Protein AF-A0A095YYV6-F1 (afdb_monomer_lite)

Structure (mmCIF, N/CA/C/O backbone):
data_AF-A0A095YYV6-F1
#
_entry.id   AF-A0A095YYV6-F1
#
loop_
_atom_site.group_PDB
_atom_site.id
_atom_site.type_symbol
_atom_site.label_atom_id
_atom_site.label_alt_id
_atom_site.label_comp_id
_atom_site.label_asym_id
_atom_site.label_entity_id
_atom_site.label_seq_id
_atom_site.pdbx_PDB_ins_code
_atom_site.Cartn_x
_atom_site.Cartn_y
_atom_site.Cartn_z
_atom_site.occupancy
_atom_site.B_iso_or_equiv
_atom_site.auth_seq_id
_atom_site.auth_comp_id
_atom_site.auth_asym_id
_atom_site.auth_atom_id
_atom_site.pdbx_PDB_model_num
ATOM 1 N N . MET A 1 1 ? -16.820 -9.556 40.857 1.00 61.75 1 MET A N 1
ATOM 2 C CA . MET A 1 1 ? -17.536 -8.265 40.896 1.00 61.75 1 MET A CA 1
ATOM 3 C C . MET A 1 1 ? -18.027 -7.978 39.494 1.00 61.75 1 MET A C 1
ATOM 5 O O . MET A 1 1 ? -17.240 -8.108 38.564 1.00 61.75 1 MET A O 1
ATOM 9 N N . THR A 1 2 ? -19.314 -7.696 39.336 1.00 85.06 2 THR A N 1
ATOM 10 C CA . THR A 1 2 ? -19.913 -7.336 38.045 1.00 85.06 2 THR A CA 1
ATOM 11 C C . THR A 1 2 ? -19.627 -5.860 37.792 1.00 85.06 2 THR A C 1
ATOM 13 O O . THR A 1 2 ? -19.809 -5.057 38.705 1.00 85.06 2 THR A O 1
ATOM 16 N N . LYS A 1 3 ? -19.142 -5.512 36.596 1.00 86.94 3 LYS A N 1
ATOM 17 C CA . LYS A 1 3 ? -18.905 -4.112 36.225 1.00 86.94 3 LYS A CA 1
ATOM 18 C C . LYS A 1 3 ? -20.219 -3.338 36.225 1.00 86.94 3 LYS A C 1
ATOM 20 O O . LYS A 1 3 ? -21.260 -3.881 35.851 1.00 86.94 3 LYS A O 1
ATOM 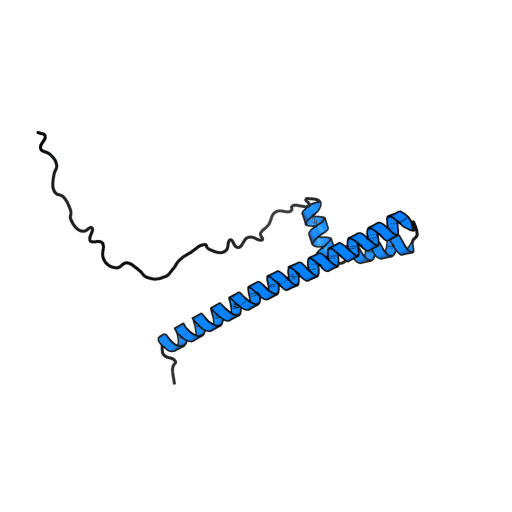25 N N . THR A 1 4 ? -20.156 -2.081 36.636 1.00 94.75 4 THR A N 1
ATOM 26 C CA . THR A 1 4 ? -21.295 -1.159 36.558 1.00 94.75 4 THR A CA 1
ATOM 27 C C . THR A 1 4 ? -21.491 -0.664 35.122 1.00 94.75 4 THR A C 1
ATOM 29 O O . THR A 1 4 ? -20.567 -0.719 34.309 1.00 94.75 4 THR A O 1
ATOM 32 N N . SER A 1 5 ? -22.683 -0.160 34.788 1.00 91.31 5 SER A N 1
ATOM 33 C CA . SER A 1 5 ? -22.958 0.406 33.457 1.00 91.31 5 SER A CA 1
ATOM 34 C C . SER A 1 5 ? -21.992 1.541 33.094 1.00 91.31 5 SER A C 1
ATOM 36 O O . SER A 1 5 ? -21.447 1.544 31.996 1.00 91.31 5 SER A O 1
ATOM 38 N N . ALA A 1 6 ? -21.687 2.432 34.042 1.00 93.56 6 ALA A N 1
ATOM 39 C CA . ALA A 1 6 ? -20.755 3.545 33.839 1.00 93.56 6 ALA A CA 1
ATOM 40 C C . ALA A 1 6 ? -19.315 3.083 33.536 1.00 93.56 6 ALA A C 1
ATOM 42 O O . ALA A 1 6 ? -18.602 3.698 32.742 1.00 93.56 6 ALA A O 1
ATOM 43 N N . GLU A 1 7 ? -18.866 1.985 34.151 1.00 93.69 7 GLU A N 1
ATOM 44 C CA . GLU A 1 7 ? -17.555 1.397 33.848 1.00 93.69 7 GLU A CA 1
ATOM 45 C C . GLU A 1 7 ? -17.519 0.804 32.434 1.00 93.69 7 GLU A C 1
ATOM 47 O O . GLU A 1 7 ? -16.516 0.950 31.736 1.00 93.69 7 GLU A O 1
ATOM 52 N N . ILE A 1 8 ? -18.619 0.187 31.989 1.00 94.69 8 ILE A N 1
ATOM 53 C CA . ILE A 1 8 ? -18.751 -0.364 30.634 1.00 94.69 8 ILE A CA 1
ATOM 54 C C . ILE A 1 8 ? -18.767 0.759 29.587 1.00 94.69 8 ILE A C 1
ATOM 56 O O . ILE A 1 8 ? -18.066 0.654 28.582 1.00 94.69 8 ILE A O 1
ATOM 60 N N . GLU A 1 9 ? -19.495 1.853 29.824 1.00 93.75 9 GLU A N 1
ATOM 61 C CA . GLU A 1 9 ? -19.515 3.023 28.930 1.00 93.75 9 GLU A CA 1
ATOM 62 C C . GLU A 1 9 ? -18.122 3.639 28.770 1.00 93.75 9 GLU A C 1
ATOM 64 O O . GLU A 1 9 ? -17.672 3.913 27.656 1.00 93.75 9 GLU A O 1
ATOM 69 N N . LYS A 1 10 ? -17.385 3.786 29.875 1.00 95.75 10 LYS A N 1
ATOM 70 C CA . LYS A 1 10 ? -16.012 4.297 29.845 1.00 95.75 10 LYS A CA 1
ATOM 71 C C . LYS A 1 10 ? -15.070 3.380 29.062 1.00 95.75 10 LYS A C 1
ATOM 73 O O . LYS A 1 10 ? -14.198 3.866 28.340 1.00 95.75 10 LYS A O 1
ATOM 78 N N . GLU A 1 11 ? -15.215 2.065 29.207 1.00 94.56 11 GLU A N 1
ATOM 79 C CA . GLU A 1 11 ? -14.439 1.097 28.426 1.00 94.56 11 GLU A CA 1
ATOM 80 C C . GLU A 1 11 ? -14.789 1.150 26.936 1.00 94.56 11 GLU A C 1
ATOM 82 O O . GLU A 1 11 ? -13.882 1.087 26.101 1.00 94.56 11 GLU A O 1
ATOM 87 N N . LEU A 1 12 ? -16.069 1.329 26.598 1.00 95.50 12 LEU A N 1
ATOM 88 C CA . LEU A 1 12 ? -16.528 1.477 25.220 1.00 95.50 12 LEU A CA 1
ATOM 89 C C . LEU A 1 12 ? -15.940 2.734 24.569 1.00 95.50 12 LEU A C 1
ATOM 91 O O . LEU A 1 12 ? -15.407 2.652 23.463 1.00 95.50 12 LEU A O 1
ATOM 95 N N . GLU A 1 13 ? -15.952 3.870 25.268 1.00 96.06 13 GLU A N 1
ATOM 96 C CA . GLU A 1 13 ? -15.395 5.133 24.770 1.00 96.06 13 GLU A CA 1
ATOM 97 C C . GLU A 1 13 ? -13.881 5.029 24.514 1.00 96.06 13 GLU A C 1
ATOM 99 O O . GLU A 1 13 ? -13.362 5.435 23.466 1.00 96.06 13 GLU A O 1
ATOM 104 N N . GLN A 1 14 ? -13.153 4.394 25.437 1.00 96.19 14 GLN A N 1
ATOM 105 C CA . GLN A 1 14 ? -11.725 4.124 25.259 1.00 96.19 14 GLN A CA 1
ATOM 106 C C . GLN A 1 14 ? -11.462 3.185 24.079 1.00 96.19 14 GLN A C 1
ATOM 108 O O . GLN A 1 14 ? -10.530 3.416 23.302 1.00 96.19 14 GLN A O 1
ATOM 113 N N . ALA A 1 15 ? -12.264 2.128 23.928 1.00 95.94 15 ALA A N 1
ATOM 114 C CA . ALA A 1 15 ? -12.154 1.202 22.809 1.00 95.94 15 ALA A CA 1
ATOM 115 C C . ALA A 1 15 ? -12.442 1.900 21.474 1.00 95.94 15 ALA A C 1
ATOM 117 O O . ALA A 1 15 ? -11.696 1.705 20.513 1.00 95.94 15 ALA A O 1
ATOM 118 N N . ASN A 1 16 ? -13.455 2.767 21.421 1.00 96.25 16 ASN A N 1
ATOM 119 C CA . ASN A 1 16 ? -13.815 3.512 20.221 1.00 96.25 16 ASN A CA 1
ATOM 120 C C . ASN A 1 16 ? -12.709 4.500 19.818 1.00 96.25 16 ASN A C 1
ATOM 122 O O . ASN A 1 16 ? -12.285 4.534 18.661 1.00 96.25 16 ASN A O 1
ATOM 126 N N . THR A 1 17 ? -12.140 5.217 20.790 1.00 95.44 17 THR A N 1
ATOM 127 C CA . THR A 1 17 ? -10.990 6.104 20.562 1.00 95.44 17 THR A CA 1
ATOM 128 C C . THR A 1 17 ? -9.785 5.334 20.012 1.00 95.44 17 THR A C 1
ATOM 130 O O . THR A 1 17 ? -9.178 5.744 19.020 1.00 95.44 17 THR A O 1
ATOM 133 N N . ARG A 1 18 ? -9.452 4.175 20.600 1.00 95.44 18 ARG A N 1
ATOM 134 C CA . ARG A 1 18 ? -8.370 3.305 20.099 1.00 95.44 18 ARG A CA 1
ATOM 135 C C . ARG A 1 18 ? -8.654 2.810 18.684 1.00 95.44 18 ARG A C 1
ATOM 137 O O . ARG A 1 18 ? -7.768 2.868 17.834 1.00 95.44 18 ARG A O 1
ATOM 144 N N . ALA A 1 19 ? -9.883 2.377 18.412 1.00 96.56 19 ALA A N 1
ATOM 145 C 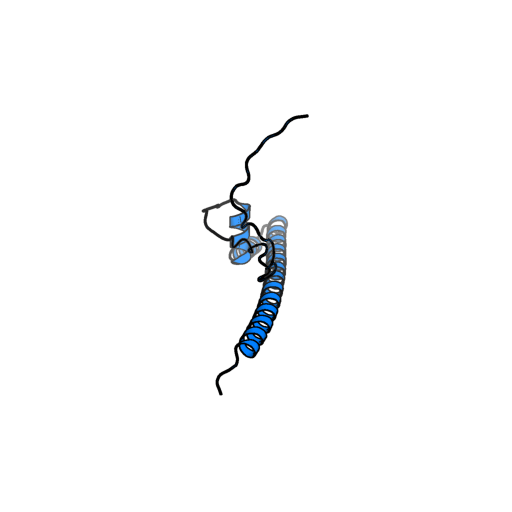CA . ALA A 1 19 ? -10.296 1.932 17.088 1.00 96.56 19 ALA A CA 1
ATOM 146 C C . ALA A 1 19 ? -10.167 3.058 16.052 1.00 96.56 19 ALA A C 1
ATOM 148 O O . ALA A 1 19 ? -9.648 2.828 14.962 1.00 96.56 19 ALA A O 1
ATOM 149 N N . ARG A 1 20 ? -10.566 4.292 16.388 1.00 95.56 20 ARG A N 1
ATOM 150 C CA . ARG A 1 20 ? -10.399 5.464 15.515 1.00 95.56 20 ARG A CA 1
ATOM 151 C C . ARG A 1 20 ? -8.928 5.742 15.206 1.00 95.56 20 ARG A C 1
ATOM 153 O O . ARG A 1 20 ? -8.581 5.953 14.046 1.00 95.56 20 ARG A O 1
ATOM 160 N N . THR A 1 21 ? -8.057 5.679 16.210 1.00 97.44 21 THR A N 1
ATOM 161 C CA . THR A 1 21 ? -6.608 5.834 16.016 1.00 97.44 21 THR A CA 1
ATOM 162 C C . THR A 1 21 ? -6.042 4.759 15.090 1.00 97.44 21 THR A C 1
ATOM 164 O O . THR A 1 21 ? -5.339 5.093 14.137 1.00 97.44 21 THR A O 1
ATOM 167 N N . LEU A 1 22 ? -6.398 3.488 15.303 1.00 97.06 22 LEU A N 1
ATOM 168 C CA . LEU A 1 22 ? -5.959 2.383 14.446 1.00 97.06 22 LEU A CA 1
ATOM 169 C C . LEU A 1 22 ? -6.473 2.526 13.009 1.00 97.06 22 LEU A C 1
ATOM 171 O O . LEU A 1 22 ? -5.713 2.309 12.071 1.00 97.06 22 LEU A O 1
ATOM 175 N N . ARG A 1 23 ? -7.726 2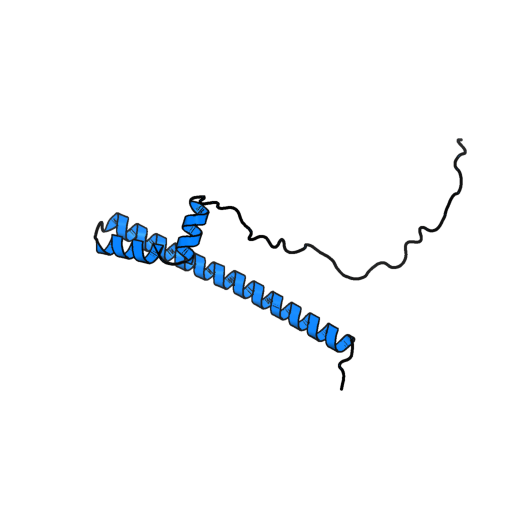.959 12.812 1.00 96.44 23 ARG A N 1
ATOM 176 C CA . ARG A 1 23 ? -8.265 3.255 11.472 1.00 96.44 23 ARG A CA 1
ATOM 177 C C . ARG A 1 23 ? -7.444 4.330 10.767 1.00 96.44 23 ARG A C 1
ATOM 179 O O . ARG A 1 23 ? -7.120 4.173 9.596 1.00 96.44 23 ARG A O 1
ATOM 186 N N . ASN A 1 24 ? -7.075 5.399 11.469 1.00 95.44 24 ASN A N 1
ATOM 187 C CA . ASN A 1 24 ? -6.260 6.469 10.894 1.00 95.44 24 ASN A CA 1
ATOM 188 C C . ASN A 1 24 ? -4.840 5.998 10.555 1.00 95.44 24 ASN A C 1
ATOM 190 O O . ASN A 1 24 ? -4.315 6.356 9.503 1.00 95.44 24 ASN A O 1
ATOM 194 N N . GLN A 1 25 ? -4.229 5.181 11.416 1.00 95.62 25 GLN A N 1
ATOM 195 C CA . GLN A 1 25 ? -2.923 4.577 11.145 1.00 95.62 25 GLN A CA 1
ATOM 196 C C . GLN A 1 25 ? -2.980 3.642 9.935 1.00 95.62 25 GLN A C 1
ATOM 198 O O . GLN A 1 25 ? -2.136 3.748 9.055 1.00 95.62 25 GLN A O 1
ATOM 203 N N . LEU A 1 26 ? -4.014 2.803 9.838 1.00 95.38 26 LEU A N 1
ATOM 204 C CA . LEU A 1 26 ? -4.234 1.923 8.693 1.00 95.38 26 LEU A CA 1
ATOM 205 C C . LEU A 1 26 ? -4.434 2.714 7.393 1.00 95.38 26 LEU A C 1
ATOM 207 O O . LEU A 1 26 ? -3.863 2.351 6.370 1.00 95.38 26 LEU A O 1
ATOM 211 N N . LYS A 1 27 ? -5.212 3.807 7.428 1.00 95.00 27 LYS A N 1
ATOM 212 C CA . LYS A 1 27 ? -5.393 4.704 6.273 1.00 95.00 27 LYS A CA 1
ATOM 213 C C . LYS A 1 27 ? -4.045 5.274 5.799 1.00 95.00 27 LYS A C 1
ATOM 215 O O . LYS A 1 27 ? -3.795 5.283 4.600 1.00 95.00 27 LYS A O 1
ATOM 220 N N . ARG A 1 28 ? -3.172 5.706 6.719 1.00 96.12 28 ARG A N 1
ATOM 221 C CA . ARG A 1 28 ? -1.830 6.224 6.382 1.00 96.12 28 ARG A CA 1
ATO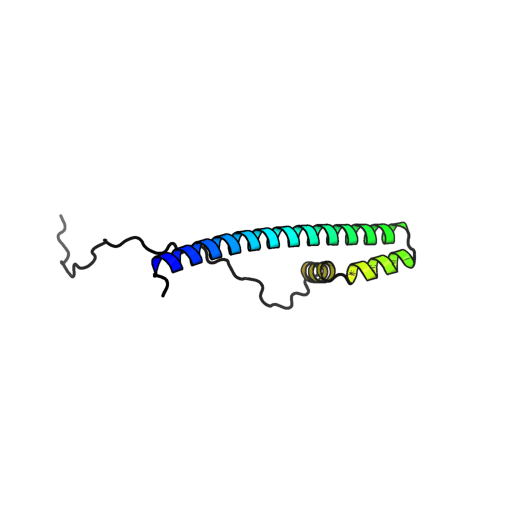M 222 C C . ARG A 1 28 ? -0.907 5.140 5.836 1.00 96.12 28 ARG A C 1
ATOM 224 O O . ARG A 1 28 ? -0.360 5.325 4.762 1.00 96.12 28 ARG A O 1
ATOM 231 N N . ALA A 1 29 ? -0.813 4.000 6.519 1.00 95.50 29 ALA A N 1
ATOM 232 C CA . ALA A 1 29 ? 0.031 2.888 6.087 1.00 95.50 29 ALA A CA 1
ATOM 233 C C . ALA A 1 29 ? -0.332 2.418 4.670 1.00 95.50 29 ALA A C 1
ATOM 235 O O . ALA A 1 29 ? 0.544 2.290 3.825 1.00 95.50 29 ALA A O 1
ATOM 236 N N . ARG A 1 30 ? -1.631 2.277 4.371 1.00 92.19 30 ARG A N 1
ATOM 237 C CA . ARG A 1 30 ? -2.101 1.937 3.019 1.00 92.19 30 ARG A CA 1
ATOM 238 C C . ARG A 1 30 ? -1.736 2.992 1.976 1.00 92.19 30 ARG A C 1
ATOM 240 O O . ARG A 1 30 ? -1.427 2.641 0.845 1.00 92.19 30 ARG A O 1
ATOM 247 N N . ALA A 1 31 ? -1.792 4.276 2.331 1.00 92.38 31 ALA A N 1
ATOM 248 C CA . ALA A 1 31 ? -1.396 5.350 1.423 1.00 92.38 31 ALA A CA 1
ATOM 249 C C . ALA A 1 31 ? 0.116 5.324 1.137 1.00 92.38 31 ALA A C 1
ATOM 251 O O . ALA A 1 31 ? 0.518 5.522 -0.009 1.00 92.38 31 ALA A O 1
ATOM 252 N N . ASP A 1 32 ? 0.932 5.036 2.151 1.00 94.44 32 ASP A N 1
ATOM 253 C CA . ASP A 1 32 ? 2.387 4.927 2.017 1.00 94.44 32 ASP A CA 1
ATOM 254 C C . ASP A 1 32 ? 2.784 3.694 1.185 1.00 94.44 32 ASP A C 1
ATOM 256 O O . ASP A 1 32 ? 3.600 3.803 0.268 1.00 94.44 32 ASP A O 1
ATOM 260 N N . GLU A 1 33 ? 2.155 2.540 1.438 1.00 92.31 33 GLU A N 1
ATOM 261 C CA . GLU A 1 33 ? 2.314 1.314 0.640 1.00 92.31 33 GLU A CA 1
ATOM 262 C C . GLU A 1 33 ? 1.959 1.564 -0.831 1.00 92.31 33 GLU A C 1
ATOM 264 O O . GLU A 1 33 ? 2.731 1.232 -1.731 1.00 92.31 33 GLU A O 1
ATOM 269 N N . LEU A 1 34 ? 0.827 2.227 -1.080 1.00 93.19 34 LEU A N 1
ATOM 270 C CA . LEU A 1 34 ? 0.376 2.586 -2.420 1.00 93.19 34 LEU A CA 1
ATOM 271 C C . LEU A 1 34 ? 1.350 3.529 -3.137 1.00 93.19 34 LEU A C 1
ATOM 273 O O . LEU A 1 34 ? 1.611 3.365 -4.330 1.00 93.19 34 LEU A O 1
ATOM 277 N N . LEU A 1 35 ? 1.881 4.529 -2.432 1.00 94.81 35 LEU A N 1
ATOM 278 C CA . LEU A 1 35 ? 2.861 5.454 -2.994 1.00 94.81 35 LEU A CA 1
ATOM 279 C C . LEU A 1 35 ? 4.147 4.718 -3.385 1.00 94.81 35 LEU A C 1
ATOM 281 O O . LEU A 1 35 ? 4.638 4.908 -4.498 1.00 94.81 35 LEU A O 1
ATOM 285 N N . SER A 1 36 ? 4.657 3.858 -2.501 1.00 93.81 36 SER A N 1
ATOM 286 C CA . SER A 1 36 ? 5.852 3.053 -2.762 1.00 93.81 36 SER A CA 1
ATOM 287 C C . SER A 1 36 ? 5.653 2.120 -3.959 1.00 93.81 36 SER A C 1
ATOM 289 O O . SER A 1 36 ? 6.490 2.078 -4.861 1.00 93.81 36 SER A O 1
ATOM 291 N N . ALA A 1 37 ? 4.500 1.455 -4.031 1.00 92.62 37 ALA A N 1
ATOM 292 C CA . ALA A 1 37 ? 4.131 0.587 -5.141 1.00 92.62 37 ALA A CA 1
ATOM 293 C C . ALA A 1 37 ? 4.075 1.349 -6.481 1.00 92.62 37 ALA A C 1
ATOM 295 O O . ALA A 1 37 ? 4.636 0.913 -7.488 1.00 92.62 37 ALA A O 1
ATOM 296 N N . LYS A 1 38 ? 3.472 2.546 -6.500 1.00 92.38 38 LYS A N 1
ATOM 297 C CA . LYS A 1 38 ? 3.432 3.404 -7.699 1.00 92.38 38 LYS A CA 1
ATOM 298 C C . LYS A 1 38 ? 4.819 3.876 -8.129 1.00 92.38 38 LYS A C 1
ATOM 300 O O . LYS A 1 38 ? 5.083 3.946 -9.328 1.00 92.38 38 LYS A O 1
ATOM 305 N N . GLN A 1 39 ? 5.702 4.184 -7.181 1.00 95.81 39 GLN A N 1
ATOM 306 C CA . GLN A 1 39 ? 7.091 4.539 -7.479 1.00 95.81 39 GLN A CA 1
ATOM 307 C C . GLN A 1 39 ? 7.838 3.367 -8.124 1.00 95.81 39 GLN A C 1
ATOM 309 O O . GLN A 1 39 ? 8.448 3.560 -9.173 1.00 95.81 39 GLN A O 1
ATOM 314 N N . ALA A 1 40 ? 7.714 2.159 -7.568 1.00 93.81 40 ALA A N 1
ATOM 315 C CA . ALA A 1 40 ? 8.323 0.954 -8.130 1.00 93.81 40 ALA A CA 1
ATOM 316 C C . ALA A 1 40 ? 7.805 0.648 -9.546 1.00 93.81 40 ALA A C 1
ATOM 318 O O . ALA A 1 40 ? 8.585 0.303 -10.434 1.00 93.81 40 ALA A O 1
ATOM 319 N N . LEU A 1 41 ? 6.499 0.827 -9.791 1.00 94.88 41 LEU A N 1
ATOM 320 C CA . LEU A 1 41 ? 5.931 0.706 -11.136 1.00 94.88 41 LEU A CA 1
ATOM 321 C C . LEU A 1 41 ? 6.519 1.743 -12.095 1.00 94.88 41 LEU A C 1
ATOM 323 O O . LEU A 1 41 ? 6.910 1.391 -13.206 1.00 94.88 41 LEU A O 1
ATOM 327 N N . GLY A 1 42 ? 6.587 3.008 -11.676 1.00 94.44 42 GLY A N 1
ATOM 328 C CA . GLY A 1 42 ? 7.157 4.083 -12.484 1.00 94.44 42 GLY A CA 1
ATOM 329 C C . GLY A 1 42 ? 8.619 3.828 -12.851 1.00 94.44 42 GLY A C 1
ATOM 330 O O . GLY A 1 42 ? 8.997 4.016 -14.006 1.00 94.44 42 GLY A O 1
ATOM 331 N N . GLU A 1 43 ? 9.417 3.344 -11.899 1.00 95.38 43 GLU A N 1
ATOM 332 C CA . GLU A 1 43 ? 10.809 2.952 -12.129 1.00 95.38 43 GLU A CA 1
ATOM 333 C C . GLU A 1 43 ? 10.905 1.792 -13.124 1.00 95.38 43 GLU A C 1
ATOM 335 O O . GLU A 1 43 ? 11.597 1.918 -14.130 1.00 95.38 43 GLU A O 1
ATOM 340 N N . ALA A 1 44 ? 10.151 0.708 -12.916 1.00 93.94 44 ALA A N 1
ATOM 341 C CA . ALA A 1 44 ? 10.178 -0.450 -13.806 1.00 93.94 44 ALA A CA 1
ATOM 342 C C . ALA A 1 44 ? 9.755 -0.099 -15.245 1.00 93.94 44 ALA A C 1
ATOM 344 O O . ALA A 1 44 ? 10.380 -0.550 -16.207 1.00 93.94 44 ALA A O 1
ATOM 345 N N . VAL A 1 45 ? 8.725 0.743 -15.405 1.00 94.56 45 VAL A N 1
ATOM 346 C CA . VAL A 1 45 ? 8.295 1.244 -16.720 1.00 94.56 45 VAL A CA 1
ATOM 347 C C . VAL A 1 45 ? 9.379 2.115 -17.349 1.00 94.56 45 VAL A C 1
ATOM 349 O O . VAL A 1 45 ? 9.684 1.935 -18.526 1.00 94.56 45 VAL A O 1
ATOM 352 N N . ALA A 1 46 ? 9.995 3.027 -16.591 1.00 94.25 46 ALA A N 1
ATOM 353 C CA . ALA A 1 46 ? 11.082 3.855 -17.102 1.00 94.25 46 ALA A CA 1
ATOM 354 C C . ALA A 1 46 ? 12.276 2.997 -17.550 1.00 94.25 46 ALA A C 1
ATOM 356 O O . ALA A 1 46 ? 12.765 3.166 -18.666 1.00 94.25 46 ALA A O 1
ATOM 357 N N . THR A 1 47 ? 12.710 2.034 -16.733 1.00 92.88 47 THR A N 1
ATOM 358 C CA . THR A 1 47 ? 13.793 1.110 -17.087 1.00 92.88 47 THR A CA 1
ATOM 359 C C . THR A 1 47 ? 13.472 0.342 -18.360 1.00 92.88 47 THR A C 1
ATOM 361 O O . THR A 1 47 ? 14.331 0.253 -19.231 1.00 92.88 47 THR A O 1
ATOM 364 N N . LEU A 1 48 ? 12.245 -0.164 -18.517 1.00 94.56 48 LEU A N 1
ATOM 365 C CA . LEU A 1 48 ? 11.839 -0.836 -19.749 1.00 94.56 48 LEU A CA 1
ATOM 366 C C . LEU A 1 48 ? 11.929 0.088 -20.968 1.00 94.56 48 LEU A C 1
ATOM 368 O O . LEU A 1 48 ? 12.500 -0.310 -21.980 1.00 94.56 48 LEU A O 1
ATOM 372 N N . VAL A 1 49 ? 11.397 1.310 -20.859 1.00 94.25 49 VAL A N 1
ATOM 373 C CA . VAL A 1 49 ? 11.376 2.295 -21.954 1.00 94.25 49 VAL A CA 1
ATOM 374 C C . VAL A 1 49 ? 12.784 2.688 -22.405 1.00 94.25 49 VAL A C 1
ATOM 376 O O . VAL A 1 49 ? 12.979 2.955 -23.585 1.00 94.25 49 VAL A O 1
ATOM 379 N N . PHE A 1 50 ? 13.762 2.737 -21.497 1.00 91.19 50 PHE A N 1
ATOM 380 C CA . PHE A 1 50 ? 15.121 3.177 -21.833 1.00 91.19 50 PHE A CA 1
ATOM 381 C C . PHE A 1 50 ? 16.112 2.043 -22.109 1.00 91.19 50 PHE A C 1
ATOM 383 O O . PHE A 1 50 ? 17.034 2.235 -22.898 1.00 91.19 50 PHE A O 1
ATOM 390 N N . ALA A 1 51 ? 15.983 0.898 -21.439 1.00 90.88 51 ALA A N 1
ATOM 391 C CA . ALA A 1 51 ? 16.944 -0.197 -21.556 1.00 90.88 51 ALA A CA 1
ATOM 392 C C . ALA A 1 51 ? 16.566 -1.202 -22.652 1.00 90.88 51 ALA A C 1
ATOM 394 O O . ALA A 1 51 ? 17.457 -1.830 -23.215 1.00 90.88 51 ALA A O 1
ATOM 395 N N . GLU A 1 52 ? 15.268 -1.370 -22.936 1.00 87.75 52 GLU A N 1
ATOM 396 C CA . GLU A 1 52 ? 14.740 -2.314 -23.936 1.00 87.75 52 GLU A CA 1
ATOM 397 C C . GLU A 1 52 ? 15.300 -3.750 -23.804 1.00 87.75 52 GLU A C 1
ATOM 399 O O . GLU A 1 52 ? 15.432 -4.482 -24.786 1.00 87.75 52 GLU A O 1
ATOM 404 N N . THR A 1 53 ? 15.630 -4.181 -22.579 1.00 92.94 53 THR A N 1
ATOM 405 C CA . THR A 1 53 ? 16.173 -5.521 -22.314 1.00 92.94 53 THR A CA 1
ATOM 406 C C . THR A 1 53 ? 15.126 -6.490 -21.772 1.00 92.94 53 THR A C 1
ATOM 408 O O . THR A 1 53 ? 14.112 -6.104 -21.182 1.00 92.94 53 THR A O 1
ATOM 411 N N . THR A 1 54 ? 15.401 -7.787 -21.914 1.00 92.12 54 THR A N 1
ATOM 412 C CA . THR A 1 54 ? 14.568 -8.860 -21.352 1.00 92.12 54 THR A CA 1
ATOM 413 C C . THR A 1 54 ? 14.477 -8.772 -19.827 1.00 92.12 54 THR A C 1
ATOM 415 O O . THR A 1 54 ? 13.419 -9.031 -19.258 1.00 92.12 54 THR A O 1
ATOM 418 N N . GLU A 1 55 ? 15.552 -8.361 -19.155 1.00 93.12 55 GLU A N 1
ATOM 419 C CA . GLU A 1 55 ? 15.585 -8.163 -17.704 1.00 93.12 55 GLU A CA 1
ATOM 420 C C . GLU A 1 55 ? 14.649 -7.028 -17.279 1.00 93.12 55 GLU A C 1
ATOM 422 O O . GLU A 1 55 ? 13.951 -7.151 -16.274 1.00 93.12 55 GLU A O 1
ATOM 427 N N . ALA A 1 56 ? 14.574 -5.951 -18.067 1.00 91.38 56 ALA A N 1
ATOM 428 C CA . ALA A 1 56 ? 13.653 -4.850 -17.808 1.00 91.38 56 ALA A CA 1
ATOM 429 C C . ALA A 1 56 ? 12.187 -5.276 -17.999 1.00 91.38 56 ALA A C 1
ATOM 431 O O . ALA A 1 56 ? 11.326 -4.920 -17.192 1.00 91.38 56 ALA A O 1
ATOM 432 N N . ILE A 1 57 ? 11.903 -6.107 -19.010 1.00 92.62 57 ILE A N 1
ATOM 433 C CA . ILE A 1 57 ? 10.580 -6.730 -19.187 1.00 92.62 57 ILE A CA 1
ATOM 434 C C . ILE A 1 57 ? 10.244 -7.606 -17.974 1.00 92.62 57 ILE A C 1
ATOM 436 O O . ILE A 1 57 ? 9.142 -7.520 -17.433 1.00 92.62 57 ILE A O 1
ATOM 440 N N . GLN A 1 58 ? 11.188 -8.432 -17.517 1.00 94.06 58 GLN A N 1
ATOM 441 C CA . GLN A 1 58 ? 10.987 -9.304 -16.362 1.00 94.06 58 GLN A CA 1
ATOM 442 C C . GLN A 1 58 ? 10.732 -8.505 -15.076 1.00 94.06 58 GLN A C 1
ATOM 444 O O . GLN A 1 58 ? 9.832 -8.865 -14.316 1.00 94.06 58 GLN A O 1
ATOM 449 N N . ALA A 1 59 ? 11.475 -7.419 -14.850 1.00 92.31 59 ALA A N 1
ATOM 450 C CA . ALA A 1 59 ? 11.273 -6.523 -13.716 1.00 92.31 59 ALA A CA 1
ATOM 451 C C . ALA A 1 59 ? 9.872 -5.897 -13.742 1.00 92.31 59 ALA A C 1
ATOM 453 O O . ALA A 1 59 ? 9.167 -5.935 -12.738 1.00 92.31 59 ALA A O 1
ATOM 454 N N . LEU A 1 60 ? 9.413 -5.415 -14.903 1.00 94.00 60 LEU A N 1
ATOM 455 C CA . LEU A 1 60 ? 8.052 -4.898 -15.040 1.00 94.00 60 LEU A CA 1
ATOM 456 C C . LEU A 1 60 ? 6.996 -5.967 -14.730 1.00 94.00 60 LEU A C 1
ATOM 458 O O . LEU A 1 60 ? 6.049 -5.690 -13.998 1.00 94.00 60 LEU A O 1
ATOM 462 N N . VAL A 1 61 ? 7.153 -7.188 -15.249 1.00 93.81 61 VAL A N 1
ATOM 463 C CA . VAL A 1 61 ? 6.219 -8.292 -14.972 1.00 93.81 61 VAL A CA 1
ATOM 464 C C . VAL A 1 61 ? 6.172 -8.614 -13.477 1.00 93.81 61 VAL A C 1
ATOM 466 O O . VAL A 1 61 ? 5.091 -8.825 -12.934 1.00 93.81 61 VAL A O 1
ATOM 469 N N . GLN A 1 62 ? 7.318 -8.632 -12.794 1.00 93.19 62 GLN A N 1
ATOM 470 C CA . GLN A 1 62 ? 7.369 -8.840 -11.345 1.00 93.19 62 GLN A CA 1
ATOM 471 C C . GLN A 1 62 ? 6.644 -7.727 -10.589 1.00 93.19 62 GLN A C 1
ATOM 473 O O . GLN A 1 62 ? 5.828 -8.023 -9.721 1.00 93.19 62 GLN A O 1
ATOM 478 N N . THR A 1 63 ? 6.875 -6.470 -10.964 1.00 93.44 63 THR A N 1
ATOM 479 C CA . THR A 1 63 ? 6.209 -5.313 -10.362 1.00 93.44 63 THR A CA 1
ATOM 480 C C . THR A 1 63 ? 4.696 -5.339 -10.596 1.00 93.44 63 THR A C 1
ATOM 482 O O . THR A 1 63 ? 3.926 -5.062 -9.687 1.00 93.44 63 THR A O 1
ATOM 485 N N . LEU A 1 64 ? 4.230 -5.754 -11.775 1.00 92.62 64 LEU A N 1
ATOM 486 C CA . LEU A 1 64 ? 2.796 -5.899 -12.058 1.00 92.62 64 LEU A CA 1
ATOM 487 C C . LEU A 1 64 ? 2.120 -7.043 -11.281 1.00 92.62 64 LEU A C 1
ATOM 489 O O . LEU A 1 64 ? 0.899 -7.031 -11.143 1.00 92.62 64 LEU A O 1
ATOM 493 N N . ASN A 1 65 ? 2.887 -8.016 -10.777 1.00 93.12 65 ASN A N 1
ATOM 494 C CA . ASN A 1 65 ? 2.368 -9.092 -9.927 1.00 93.12 65 ASN A CA 1
ATOM 495 C C . ASN A 1 65 ? 2.208 -8.677 -8.455 1.00 93.12 65 ASN A C 1
ATOM 497 O O . ASN A 1 65 ? 1.632 -9.441 -7.678 1.00 93.12 65 ASN A O 1
ATOM 501 N N . ASP A 1 66 ? 2.699 -7.499 -8.056 1.00 93.06 66 ASP A N 1
ATOM 502 C CA . ASP A 1 66 ? 2.404 -6.948 -6.736 1.00 93.06 66 ASP A CA 1
ATOM 503 C C . ASP A 1 66 ? 0.886 -6.703 -6.600 1.00 93.06 66 ASP A C 1
ATOM 505 O O . ASP A 1 66 ? 0.275 -6.103 -7.490 1.00 93.06 66 ASP A O 1
ATOM 509 N N . PRO A 1 67 ? 0.238 -7.158 -5.514 1.00 89.56 67 PRO A N 1
ATOM 510 C CA . PRO A 1 67 ? -1.214 -7.083 -5.384 1.00 89.56 67 PRO A CA 1
ATOM 511 C C . PRO A 1 67 ? -1.748 -5.649 -5.296 1.00 89.56 67 PRO A C 1
ATOM 513 O O . PRO A 1 67 ? -2.853 -5.395 -5.780 1.00 89.56 67 PRO A O 1
ATOM 516 N N . VAL A 1 68 ? -0.990 -4.716 -4.707 1.00 90.69 68 VAL A N 1
ATOM 517 C CA . VAL A 1 68 ? -1.378 -3.300 -4.610 1.00 90.69 68 VAL A CA 1
ATOM 518 C C . VAL A 1 68 ? -1.362 -2.685 -6.005 1.00 90.69 68 VAL A C 1
ATOM 520 O O . VAL A 1 68 ? -2.317 -2.025 -6.410 1.00 90.69 68 VAL A O 1
ATOM 523 N N . ILE A 1 69 ? -0.322 -2.979 -6.784 1.00 91.81 69 ILE A N 1
ATOM 524 C CA . ILE A 1 69 ? -0.201 -2.522 -8.171 1.00 91.81 69 ILE A CA 1
ATOM 525 C C . ILE A 1 69 ? -1.286 -3.150 -9.048 1.00 91.81 69 ILE A C 1
ATOM 527 O O . ILE A 1 69 ? -1.956 -2.444 -9.799 1.00 91.81 69 ILE A O 1
ATOM 531 N N . ALA A 1 70 ? -1.507 -4.458 -8.933 1.00 90.12 70 ALA A N 1
ATOM 532 C CA . ALA A 1 70 ? -2.500 -5.179 -9.719 1.00 90.12 70 ALA A CA 1
ATOM 533 C C . ALA A 1 70 ? -3.936 -4.702 -9.449 1.00 90.12 70 ALA A C 1
ATOM 535 O O . ALA A 1 70 ? -4.764 -4.692 -10.362 1.00 90.12 70 ALA A O 1
ATOM 536 N N . GLU A 1 71 ? -4.268 -4.338 -8.207 1.00 89.38 71 GLU A N 1
ATOM 537 C CA . GLU A 1 71 ? -5.558 -3.725 -7.869 1.00 89.38 71 GLU A CA 1
ATOM 538 C C . GLU A 1 71 ? -5.694 -2.327 -8.481 1.00 89.38 71 GLU A C 1
ATOM 540 O O . GLU A 1 71 ? -6.699 -2.042 -9.124 1.00 89.38 71 GLU A O 1
ATOM 545 N N . GLU A 1 72 ? -4.669 -1.482 -8.381 1.00 88.12 72 GLU A N 1
ATOM 546 C CA . GLU A 1 72 ? -4.705 -0.130 -8.951 1.00 88.12 72 GLU A CA 1
ATOM 547 C C . GLU A 1 72 ? -4.763 -0.113 -10.474 1.00 88.12 72 GLU A C 1
ATOM 549 O O . GLU A 1 72 ? -5.512 0.662 -11.064 1.00 88.12 72 GLU A O 1
ATOM 554 N N . VAL A 1 73 ? -4.017 -0.998 -11.133 1.00 86.88 73 VAL A N 1
ATOM 555 C CA . VAL A 1 73 ? -4.111 -1.189 -12.583 1.00 86.88 73 VAL A CA 1
ATOM 556 C C . VAL A 1 73 ? -5.543 -1.598 -12.944 1.00 86.88 73 VAL A C 1
ATOM 558 O O . VAL A 1 73 ? -6.142 -0.997 -13.835 1.00 86.88 73 VAL A O 1
ATOM 561 N N . ARG A 1 74 ? -6.159 -2.542 -12.218 1.00 86.31 74 ARG A N 1
ATOM 562 C CA . ARG A 1 74 ? -7.570 -2.915 -12.440 1.00 86.31 74 ARG A CA 1
ATOM 563 C C . ARG A 1 74 ? -8.533 -1.745 -12.220 1.00 86.31 74 ARG A C 1
ATOM 565 O O . ARG A 1 74 ? -9.451 -1.577 -13.026 1.00 86.31 74 ARG A O 1
ATOM 572 N N . HIS A 1 75 ? -8.306 -0.941 -11.182 1.00 84.75 75 HIS A N 1
ATOM 573 C CA . HIS A 1 75 ? -9.094 0.248 -10.868 1.00 84.75 75 HIS A CA 1
ATOM 574 C C . HIS A 1 75 ? -9.014 1.301 -11.986 1.00 84.75 75 HIS A C 1
ATOM 576 O O . HIS A 1 75 ? -10.044 1.753 -12.484 1.00 84.75 75 HIS A O 1
ATOM 582 N N . VAL A 1 76 ? -7.803 1.647 -12.437 1.00 83.88 76 VAL A N 1
ATOM 583 C CA . VAL A 1 76 ? -7.559 2.665 -13.474 1.00 83.88 76 VAL A CA 1
ATOM 584 C C . VAL A 1 76 ? -8.073 2.222 -14.841 1.00 83.88 76 VAL A C 1
ATOM 586 O O . VAL A 1 76 ? -8.714 3.003 -15.541 1.00 83.88 76 VAL A O 1
ATOM 589 N N . PHE A 1 77 ? -7.827 0.968 -15.227 1.00 81.88 77 PHE A N 1
ATOM 590 C CA . PHE A 1 77 ? -8.253 0.443 -16.527 1.00 81.88 77 PHE A CA 1
ATOM 591 C C . PHE A 1 77 ? -9.732 0.036 -16.570 1.00 81.88 77 PHE A C 1
ATOM 593 O O . PHE A 1 77 ? -10.179 -0.568 -17.543 1.00 81.88 77 PHE A O 1
ATOM 600 N N . GLY A 1 78 ? -10.515 0.400 -15.549 1.00 66.25 78 GLY A N 1
ATOM 601 C CA . GLY A 1 78 ? -11.967 0.302 -15.598 1.00 66.25 78 GLY A CA 1
ATOM 602 C C . GLY A 1 78 ? -12.475 -1.129 -15.730 1.00 66.25 78 GLY A C 1
ATOM 603 O O . GLY A 1 78 ? -13.563 -1.333 -16.273 1.00 66.25 78 GLY A O 1
ATOM 604 N N . VAL A 1 79 ? -11.750 -2.122 -15.194 1.00 59.59 79 VAL A N 1
ATOM 605 C CA . VAL A 1 79 ? -12.296 -3.473 -14.981 1.00 59.59 79 VAL A CA 1
ATOM 606 C C . VAL A 1 79 ? -13.257 -3.412 -13.786 1.00 59.59 79 VAL A C 1
ATOM 608 O O . VAL A 1 79 ? -13.094 -4.068 -12.761 1.00 59.59 79 VAL A O 1
ATOM 611 N N . ASN A 1 80 ? -14.278 -2.568 -13.916 1.00 48.19 80 ASN A N 1
ATOM 612 C CA . ASN A 1 80 ? -15.397 -2.424 -13.009 1.00 48.19 80 ASN A CA 1
ATOM 613 C C . ASN A 1 80 ? -16.276 -3.669 -13.133 1.00 48.19 80 ASN A C 1
ATOM 615 O O . ASN A 1 80 ? -17.324 -3.651 -13.773 1.00 48.19 80 ASN A O 1
ATOM 619 N N . SER A 1 81 ? -15.887 -4.754 -12.470 1.00 42.59 81 SER A N 1
ATOM 620 C CA . SER A 1 81 ? -16.901 -5.625 -11.883 1.00 42.59 81 SER A CA 1
ATOM 621 C C . SER A 1 81 ? -17.318 -4.982 -10.570 1.00 42.59 81 SER A C 1
ATOM 623 O O . SER A 1 81 ? -16.705 -5.169 -9.526 1.00 42.59 81 SER A O 1
ATOM 625 N N . THR A 1 82 ? -18.339 -4.142 -10.677 1.00 49.47 82 THR A N 1
ATOM 626 C CA . THR A 1 82 ? -19.268 -3.779 -9.610 1.00 49.47 82 THR A CA 1
ATOM 627 C C . THR A 1 82 ? -19.292 -4.796 -8.460 1.00 49.47 82 THR A C 1
ATOM 629 O O . THR A 1 82 ? -19.879 -5.868 -8.588 1.00 49.47 82 THR A O 1
ATOM 632 N N . LYS A 1 83 ? -18.698 -4.445 -7.313 1.00 42.31 83 LYS A N 1
ATOM 633 C CA . LYS A 1 83 ? -19.282 -4.659 -5.977 1.00 42.31 83 LYS A CA 1
ATOM 634 C C . LYS A 1 83 ? -18.369 -4.136 -4.867 1.00 42.31 83 LYS A C 1
ATOM 636 O O . LYS A 1 83 ? -17.379 -4.752 -4.502 1.00 42.31 83 LYS A O 1
ATOM 641 N N . ASN A 1 84 ? -18.870 -3.075 -4.244 1.00 47.59 84 ASN A N 1
ATOM 642 C CA . ASN A 1 84 ? -18.904 -2.924 -2.796 1.00 47.59 84 ASN A CA 1
ATOM 643 C C . ASN A 1 84 ? -17.566 -2.658 -2.087 1.00 47.59 84 ASN A C 1
ATOM 645 O O . ASN A 1 84 ? -16.947 -3.547 -1.509 1.00 47.59 84 ASN A O 1
ATOM 649 N N . SER A 1 85 ? -17.181 -1.388 -2.032 1.00 44.59 85 SER A N 1
ATOM 650 C CA . SER A 1 85 ? -16.356 -0.862 -0.940 1.00 44.59 85 SER A CA 1
ATOM 651 C C . SER A 1 85 ? -16.805 0.553 -0.593 1.00 44.59 85 SER A C 1
ATOM 653 O O . SER A 1 85 ? -16.026 1.497 -0.608 1.00 44.59 85 SER A O 1
ATOM 655 N N . THR A 1 86 ? -18.085 0.679 -0.256 1.00 50.62 86 THR A N 1
ATOM 656 C CA . THR A 1 86 ? -18.553 1.744 0.628 1.00 50.62 86 THR A CA 1
ATOM 657 C C . THR A 1 86 ? -19.110 1.066 1.870 1.00 50.62 86 THR A C 1
ATOM 659 O O . THR A 1 86 ? -20.133 0.391 1.805 1.00 50.62 86 THR A O 1
ATOM 662 N N . PRO A 1 87 ? -18.498 1.260 3.036 1.00 42.78 87 PRO A N 1
ATOM 663 C CA . PRO A 1 87 ? -19.226 1.786 4.154 1.00 42.78 87 PRO A CA 1
ATOM 664 C C . PRO A 1 87 ? -19.033 3.295 4.080 1.00 42.78 87 PRO A C 1
ATOM 666 O O . PRO A 1 87 ? -17.958 3.814 4.381 1.00 42.78 87 PRO A O 1
ATOM 669 N N . GLU A 1 88 ? -20.073 3.980 3.618 1.00 41.75 88 GLU A N 1
ATOM 670 C CA . GLU A 1 88 ? -20.341 5.350 4.041 1.00 41.75 88 GLU A CA 1
ATOM 671 C C . GLU A 1 88 ? -20.145 5.362 5.568 1.00 41.75 88 GLU A C 1
ATOM 673 O O . GLU A 1 88 ? -20.763 4.564 6.280 1.00 41.75 88 GLU A O 1
ATOM 678 N N . GLU A 1 89 ? -19.188 6.146 6.075 1.00 39.06 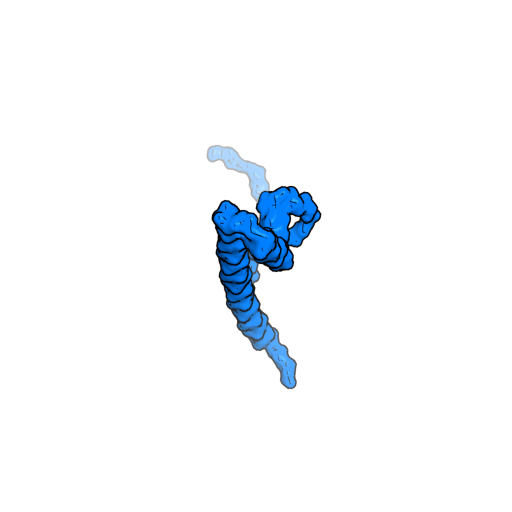89 GLU A N 1
ATOM 679 C CA . GLU A 1 89 ? -19.174 6.461 7.504 1.00 39.06 89 GLU A CA 1
ATOM 680 C C . GLU A 1 89 ? -20.557 7.066 7.791 1.00 39.06 89 GLU A C 1
ATOM 682 O O . GLU A 1 89 ? -20.927 8.002 7.084 1.00 39.06 89 GLU A O 1
ATOM 687 N N . PRO A 1 90 ? -21.355 6.546 8.745 1.00 48.78 90 PRO A N 1
ATOM 688 C CA . PRO A 1 90 ? -22.581 7.230 9.109 1.00 48.78 90 PRO A CA 1
ATOM 689 C C . PRO A 1 90 ? -22.182 8.606 9.646 1.00 48.78 90 PRO A C 1
ATOM 691 O O . PRO A 1 90 ? -21.558 8.722 10.706 1.00 48.78 90 PRO A O 1
ATOM 694 N N . GLU A 1 91 ? -22.487 9.642 8.868 1.00 50.12 91 GLU A N 1
ATOM 695 C CA . GLU A 1 91 ? -22.494 11.006 9.356 1.00 50.12 91 GLU A CA 1
ATOM 696 C C . GLU A 1 91 ? -23.548 11.086 10.463 1.00 50.12 91 GLU A C 1
ATOM 698 O O . GLU A 1 91 ? -24.731 10.859 10.237 1.00 50.12 91 GLU A O 1
ATOM 703 N N . SER A 1 92 ? -23.055 11.370 11.668 1.00 47.25 92 SER A N 1
ATOM 704 C CA . SER A 1 92 ? -23.772 11.888 12.834 1.00 47.25 92 SER A CA 1
ATOM 705 C C . SER A 1 92 ? -25.015 11.133 13.320 1.00 47.25 92 SER A C 1
ATOM 707 O O . SER A 1 92 ? -26.107 11.324 12.808 1.00 47.25 92 SER A O 1
ATOM 709 N N . ASP A 1 93 ? -24.868 10.493 14.476 1.00 51.84 93 ASP A N 1
ATOM 710 C CA . ASP A 1 93 ? -25.853 10.647 15.549 1.00 51.84 93 ASP A CA 1
ATOM 711 C C . ASP A 1 93 ? -25.103 10.934 16.856 1.00 51.84 93 ASP A C 1
ATOM 713 O O . ASP A 1 93 ? -24.404 10.053 17.373 1.00 51.84 93 ASP A O 1
ATOM 717 N N . PRO A 1 94 ? -25.200 12.148 17.427 1.00 54.75 94 PRO A N 1
ATOM 718 C CA . PRO A 1 94 ? -25.005 12.320 18.851 1.00 54.75 94 PRO A CA 1
ATOM 719 C C . PRO A 1 94 ? -26.231 11.755 19.590 1.00 54.75 94 PRO A C 1
ATOM 721 O O . PRO A 1 94 ? -27.363 12.143 19.298 1.00 54.75 94 PRO A O 1
ATOM 724 N N . PRO A 1 95 ? -26.021 10.856 20.560 1.00 52.84 95 PRO A N 1
ATOM 725 C CA . PRO A 1 95 ? -27.078 10.263 21.354 1.00 52.84 95 PRO A CA 1
ATOM 726 C C . PRO A 1 95 ? -27.451 11.241 22.484 1.00 52.84 95 PRO A C 1
ATOM 728 O O . PRO A 1 95 ? -26.579 11.643 23.249 1.00 52.84 95 PRO A O 1
ATOM 731 N N . TRP A 1 96 ? -28.740 11.565 22.623 1.00 52.34 96 TRP A N 1
ATOM 732 C CA . TRP A 1 96 ? -29.359 12.347 23.717 1.00 52.34 96 TRP A CA 1
ATOM 733 C C . TRP A 1 96 ? -29.276 13.892 23.645 1.00 52.34 96 TRP A C 1
ATOM 735 O O . TRP A 1 96 ? -28.209 14.492 23.748 1.00 52.34 96 TRP A O 1
ATOM 745 N N . GLY A 1 97 ? -30.461 14.523 23.581 1.00 38.81 97 GLY A N 1
ATOM 746 C CA . GLY A 1 97 ? -30.742 15.969 23.676 1.00 38.81 97 GLY A CA 1
ATOM 747 C C . GLY A 1 97 ? -31.687 16.401 22.540 1.00 38.81 97 GLY A C 1
ATOM 748 O O . GLY A 1 97 ? -31.252 16.467 21.402 1.00 38.81 97 GLY A O 1
ATOM 749 N N . SER A 1 98 ? -32.993 16.616 22.707 1.00 43.56 98 SER A N 1
ATOM 750 C CA . SER A 1 98 ? -33.700 17.243 23.823 1.00 43.56 98 SER A CA 1
ATOM 751 C C . SER A 1 98 ? -34.970 16.488 24.218 1.00 43.56 98 SER A C 1
ATOM 753 O O . SER A 1 98 ? -35.858 16.253 23.404 1.00 43.56 98 SER A O 1
ATOM 755 N N . ASP A 1 99 ? -35.052 16.186 25.509 1.00 49.69 99 ASP A N 1
ATOM 756 C CA . ASP A 1 99 ? -36.293 16.262 26.271 1.00 49.69 99 ASP A CA 1
ATOM 757 C C . ASP A 1 99 ? -36.745 17.740 26.299 1.00 49.69 99 ASP A C 1
ATOM 759 O O . ASP A 1 99 ? -35.900 18.634 26.392 1.00 49.69 99 ASP A O 1
ATOM 763 N N . ASN A 1 100 ? -38.054 17.977 26.230 1.00 39.91 100 ASN A N 1
ATOM 764 C CA . ASN A 1 100 ? -38.753 19.270 26.243 1.00 39.91 100 ASN A CA 1
ATOM 765 C C . ASN A 1 100 ? -39.008 19.980 24.890 1.00 39.91 100 ASN A C 1
ATOM 767 O O . ASN A 1 100 ? -38.229 20.807 24.413 1.00 39.91 100 ASN A O 1
ATOM 771 N N . GLY A 1 101 ? -40.197 19.714 24.348 1.00 37.66 101 GLY A N 1
ATOM 772 C CA . GLY A 1 101 ? -40.848 20.427 23.249 1.00 37.66 101 GLY A CA 1
ATOM 773 C C . GLY A 1 101 ? -42.280 19.916 23.105 1.00 37.66 101 GLY A C 1
ATOM 774 O O . GLY A 1 101 ? -42.586 19.172 22.187 1.00 37.66 101 GLY A O 1
ATOM 775 N N . ASP A 1 102 ? -43.077 20.219 24.121 1.00 53.97 102 ASP A N 1
ATOM 776 C CA . ASP A 1 102 ? -44.496 19.921 24.313 1.00 53.97 102 ASP A CA 1
ATOM 777 C C . ASP A 1 102 ? -45.360 20.189 23.060 1.00 53.97 102 ASP A C 1
ATOM 779 O O . ASP A 1 102 ? -45.700 21.332 22.781 1.00 53.97 102 ASP A O 1
ATOM 783 N N . ASP A 1 103 ? -45.724 19.134 22.321 1.00 54.19 103 ASP A N 1
ATOM 784 C CA . ASP A 1 103 ? -46.768 19.159 21.283 1.00 54.19 103 ASP A CA 1
ATOM 785 C C . ASP A 1 103 ? -47.870 18.143 21.647 1.00 54.19 103 ASP A C 1
ATOM 787 O O . ASP A 1 103 ? -48.216 17.211 20.910 1.00 54.19 103 ASP A O 1
ATOM 791 N N . GLN A 1 104 ? -48.428 18.304 22.844 1.00 50.75 104 GLN A N 1
ATOM 792 C CA . GLN A 1 104 ? -49.775 17.843 23.159 1.00 50.75 104 GLN A CA 1
ATOM 793 C C . GLN A 1 104 ? -50.645 19.065 23.437 1.00 50.75 104 GLN A C 1
ATOM 795 O O . GLN A 1 104 ? -50.947 19.357 24.582 1.00 50.75 104 GLN A O 1
ATOM 800 N N . ASP A 1 105 ? -51.115 19.729 22.382 1.00 46.97 105 ASP A N 1
ATOM 801 C CA . ASP A 1 105 ? -52.398 20.425 22.456 1.00 46.97 105 ASP A CA 1
ATOM 802 C C . ASP A 1 105 ? -53.198 20.181 21.178 1.00 46.97 105 ASP A C 1
ATOM 804 O O . ASP A 1 105 ? -53.005 20.764 20.108 1.00 46.97 105 ASP A O 1
ATOM 808 N N . GLY A 1 106 ? -54.1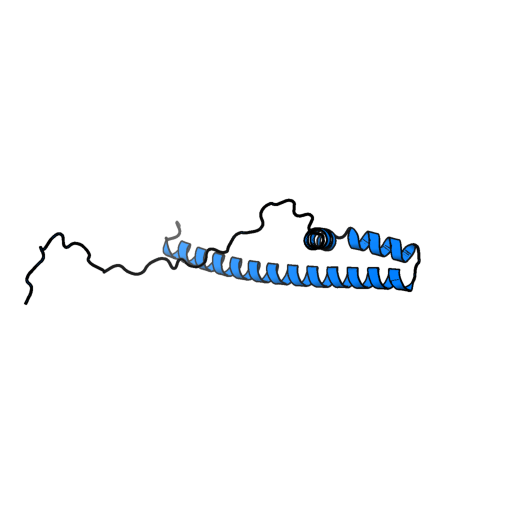16 19.227 21.314 1.00 41.06 106 GLY A N 1
ATOM 809 C CA . GLY A 1 106 ? -55.166 18.982 20.355 1.00 41.06 106 GLY A CA 1
ATOM 810 C C . GLY A 1 106 ? -56.123 20.168 20.302 1.00 41.06 106 GLY A C 1
ATOM 811 O O . GLY A 1 106 ? -56.720 20.563 21.294 1.00 41.06 106 GLY A O 1
ATOM 812 N N . THR A 1 107 ? -56.340 20.652 19.083 1.00 53.38 107 THR A N 1
ATOM 813 C CA . THR A 1 107 ? -57.636 21.182 18.645 1.00 53.38 107 THR A CA 1
ATOM 814 C C . THR A 1 107 ? -58.113 22.453 19.361 1.00 53.38 107 THR A C 1
ATOM 816 O O . THR A 1 107 ? -58.943 22.419 20.263 1.00 53.38 107 THR A O 1
ATOM 819 N N . SER A 1 108 ? -57.720 23.616 18.837 1.00 48.06 108 SER A N 1
ATOM 820 C CA . SER A 1 108 ? -58.472 24.866 19.017 1.00 48.06 108 SER A CA 1
ATOM 821 C C . SER A 1 108 ? -58.587 25.624 17.689 1.00 48.06 108 SER A C 1
ATOM 823 O O . SER A 1 108 ? -57.747 26.435 17.324 1.00 48.06 108 SER A O 1
ATOM 825 N N . VAL A 1 109 ? -59.621 25.232 16.938 1.00 51.62 109 VAL A N 1
ATOM 826 C CA . VAL A 1 109 ? -60.487 26.006 16.021 1.00 51.62 109 VAL A CA 1
ATOM 827 C C . VAL A 1 109 ? -59.950 27.359 15.488 1.00 51.62 109 VAL A C 1
ATOM 829 O O . VAL A 1 109 ? -59.858 28.313 16.256 1.00 51.62 109 VAL A O 1
ATOM 832 N N . PRO A 1 110 ? -59.747 27.530 14.164 1.00 46.59 110 PRO A N 1
ATOM 833 C CA . PRO A 1 110 ? -59.795 28.849 13.520 1.00 46.59 110 PRO A CA 1
ATOM 834 C C . PRO A 1 110 ? -61.258 29.190 13.136 1.00 46.59 110 PRO A C 1
ATOM 836 O O . PRO A 1 110 ? -62.064 28.259 13.057 1.00 46.59 110 PRO A O 1
ATOM 839 N N . PRO A 1 111 ? -61.653 30.435 12.778 1.00 47.56 111 PRO A N 1
ATOM 840 C CA . PRO A 1 111 ? -60.892 31.688 12.656 1.00 47.56 111 PRO A CA 1
ATOM 841 C C . PRO A 1 111 ? -61.610 32.923 13.274 1.00 47.56 111 PRO A C 1
ATOM 843 O O . PRO A 1 111 ? -62.795 32.882 13.595 1.00 47.56 111 PRO A O 1
ATOM 846 N N . ALA A 1 112 ? -60.947 34.082 13.303 1.00 35.44 112 ALA A N 1
ATOM 847 C CA . ALA A 1 112 ? -61.640 35.358 13.096 1.00 35.44 112 ALA A CA 1
ATOM 848 C C . ALA A 1 112 ? -60.714 36.351 12.384 1.00 35.44 112 ALA A C 1
ATOM 850 O O . ALA A 1 112 ? -59.662 36.729 12.889 1.00 35.44 112 ALA A O 1
ATOM 851 N N . GLN A 1 113 ? -61.128 36.712 11.173 1.00 41.88 113 GLN A N 1
ATOM 852 C CA . GLN A 1 113 ? -60.650 37.852 10.403 1.00 41.88 113 GLN A CA 1
ATOM 853 C C . GLN A 1 113 ? -61.114 39.128 11.099 1.00 41.88 113 GLN A C 1
ATOM 855 O O . GLN A 1 113 ? -62.321 39.202 11.297 1.00 41.88 113 GLN A O 1
ATOM 860 N N . TRP A 1 114 ? -60.215 40.081 11.374 1.00 48.00 114 TRP A N 1
ATOM 861 C CA . TRP A 1 114 ? -60.318 41.518 11.049 1.00 48.00 114 TRP A CA 1
ATOM 862 C C . TRP A 1 114 ? -58.900 42.073 10.890 1.00 48.00 114 TRP A C 1
ATOM 864 O O . TRP A 1 114 ? -58.053 41.742 11.750 1.00 48.00 114 TRP A O 1
#

Radius of gyration: 28.8 Å; chains: 1; bounding box: 79×51×65 Å

Secondary structure (DSSP, 8-state):
-PPPHHHHHHHHHHHHHHHHHHHHHHHHHHHHHHHHHHHHHHHHHHHHHHH--HHHHHHHHHHHTSHHHHHHHHHHTT------------------------------------

Sequence (114 aa):
MTKTSAEIEKELEQANTRARTLRNQLKRARADELLSAKQALGEAVATLVFAETTEAIQALVQTLNDPVIAEEVRHVFGVNSTKNSTPEEPESDPPWGSDNGDDQDGTSVPPAQW

Foldseek 3Di:
DDDDPVRVVVVVVVVVVVVVVVVVVVVVVLVVVLVVLVVQLVVLVVCCVPVVDPVSVVSNVVSCPPPSNVVVVCVVVVVPPDDDDDPPPPPDDDPDDDDDDDPPDDDDDDDDDD

pLDDT: mean 77.95, std 21.68, range [35.44, 97.44]